Protein AF-A0A8J7Z8Q2-F1 (afdb_monomer_lite)

Foldseek 3Di:
DDPDDDVVVVVVVCVVCLVVVVVVNVVVVVCPVVDDDDDPAAEDEDELCCDDVSVVVVVVVVVVPYAYEEAWHVDFAQDQDDWDWDADPPPRDIDIDRDDTHDDDDPCQDPRIRDGPHYCDPVLCVVVVVPPCSRVVVVVVVVVVPD

Secondary structure (DSSP, 8-state):
----S-HHHHHHHHHHHGGG-HHHHHHHHH-TT-S----S--EEEE-TT--THHHHHHHHHHHTTPEEEES--SPPSSEEEEEEEEE-TTT--EEEEEEEEE----TTEETTEEP-SEE--HHHHHHTTT-TTHHHHHHHHHHHT--

Radius of gyration: 19.95 Å; chains: 1; bounding box: 50×34×57 Å

Sequence (147 aa):
MLKRFDLEHITEVYDEFYPKMPTFFDEYKTEKFSNYYQLKKIIVLTSPRTYSSGYTMMKIFDEMGAALIGTPSSQNENTAGWILNFELKNSSLTGWVACKYYVAFTDRLKDGVYQIDYPITYDLLKEYNFDPNSELLFALDLLKKKF

Structure (mmCIF, N/CA/C/O backbone):
data_AF-A0A8J7Z8Q2-F1
#
_entry.id   AF-A0A8J7Z8Q2-F1
#
loop_
_atom_site.group_PDB
_atom_site.id
_atom_site.type_symbol
_atom_site.label_atom_id
_atom_site.label_alt_id
_atom_site.label_comp_id
_atom_site.label_asym_id
_atom_site.label_entity_id
_atom_site.label_seq_id
_atom_site.pdbx_PDB_ins_code
_atom_site.Cartn_x
_atom_site.Cartn_y
_atom_site.Cartn_z
_atom_site.occupancy
_atom_site.B_iso_or_equiv
_atom_site.auth_seq_id
_atom_site.auth_comp_id
_atom_site.auth_asym_id
_atom_site.auth_atom_id
_atom_site.pdbx_PDB_model_num
ATOM 1 N N . MET A 1 1 ? 11.267 -19.123 13.609 1.00 34.62 1 MET A N 1
ATOM 2 C CA . MET A 1 1 ? 12.676 -18.674 13.567 1.00 34.62 1 MET A CA 1
ATOM 3 C C . MET A 1 1 ? 13.199 -18.935 12.156 1.00 34.62 1 MET A C 1
ATOM 5 O O . MET A 1 1 ? 13.407 -20.085 11.789 1.00 34.62 1 MET A O 1
ATOM 9 N N . LEU A 1 2 ? 13.242 -17.893 11.322 1.00 30.67 2 LEU A N 1
ATOM 10 C CA . LEU A 1 2 ? 13.548 -17.958 9.887 1.00 30.67 2 LEU A CA 1
ATOM 11 C C . LEU A 1 2 ? 15.040 -18.263 9.654 1.00 30.67 2 LEU A C 1
ATOM 13 O O . LEU A 1 2 ? 15.863 -17.359 9.665 1.00 30.67 2 LEU A O 1
ATOM 17 N N . LYS A 1 3 ? 15.392 -19.530 9.409 1.00 40.53 3 LYS A N 1
ATOM 18 C CA . LYS A 1 3 ? 16.711 -19.948 8.889 1.00 40.53 3 LYS A CA 1
ATOM 19 C C . LYS A 1 3 ? 16.735 -19.921 7.351 1.00 40.53 3 LYS A C 1
ATOM 21 O O . LYS A 1 3 ? 16.971 -20.953 6.729 1.00 40.53 3 LYS A O 1
ATOM 26 N N . ARG A 1 4 ? 16.379 -18.798 6.715 1.00 43.03 4 ARG A N 1
ATOM 27 C CA . ARG A 1 4 ? 16.267 -18.742 5.237 1.00 43.03 4 ARG A CA 1
ATOM 28 C C . ARG A 1 4 ? 17.064 -17.631 4.558 1.00 43.03 4 ARG A C 1
ATOM 30 O O . ARG A 1 4 ? 16.994 -17.519 3.342 1.00 43.03 4 ARG A O 1
ATOM 37 N N . PHE A 1 5 ? 17.841 -16.866 5.314 1.00 42.84 5 PHE A N 1
ATOM 38 C CA . PHE A 1 5 ? 18.706 -15.836 4.758 1.00 42.84 5 PHE A CA 1
ATOM 39 C C . PHE A 1 5 ? 20.101 -15.974 5.350 1.00 42.84 5 PHE A C 1
ATOM 41 O O . PHE A 1 5 ? 20.253 -16.018 6.570 1.00 42.84 5 PHE A O 1
ATOM 48 N N . ASP A 1 6 ? 21.086 -16.108 4.468 1.00 43.25 6 ASP A N 1
ATOM 49 C CA . ASP A 1 6 ? 22.497 -16.111 4.824 1.00 43.25 6 ASP A CA 1
ATOM 50 C C . ASP A 1 6 ? 22.886 -14.674 5.194 1.00 43.25 6 ASP A C 1
ATOM 52 O O . ASP A 1 6 ? 22.868 -13.776 4.349 1.00 43.25 6 ASP A O 1
ATOM 56 N N . LEU A 1 7 ? 23.097 -14.425 6.487 1.00 47.75 7 LEU A N 1
ATOM 57 C CA . LEU A 1 7 ? 23.267 -13.075 7.040 1.00 47.75 7 LEU A CA 1
ATOM 58 C C . LEU A 1 7 ? 24.523 -12.380 6.494 1.00 47.75 7 LEU A C 1
ATOM 60 O O . LEU A 1 7 ? 24.533 -11.157 6.362 1.00 47.75 7 LEU A O 1
ATOM 64 N N . GLU A 1 8 ? 25.551 -13.145 6.124 1.00 46.56 8 GLU A N 1
ATOM 65 C CA . GLU A 1 8 ? 26.811 -12.606 5.601 1.00 46.56 8 GLU A CA 1
ATOM 66 C C . GLU A 1 8 ? 26.602 -11.888 4.256 1.00 46.56 8 GLU A C 1
ATOM 68 O O . GLU A 1 8 ? 27.020 -10.744 4.099 1.00 46.56 8 GLU A O 1
ATOM 73 N N . HIS A 1 9 ? 25.832 -12.478 3.334 1.00 48.12 9 HIS A N 1
ATOM 74 C CA . HIS A 1 9 ? 25.522 -11.871 2.028 1.00 48.12 9 HIS A CA 1
ATOM 75 C C . HIS A 1 9 ? 24.608 -10.640 2.116 1.00 48.12 9 HIS A C 1
ATOM 77 O O . HIS A 1 9 ? 24.658 -9.758 1.261 1.00 48.12 9 HIS A O 1
ATOM 83 N N . ILE A 1 10 ? 23.756 -10.566 3.141 1.00 50.31 10 ILE A N 1
ATOM 84 C CA . ILE A 1 10 ? 22.916 -9.387 3.386 1.00 50.31 10 ILE A CA 1
ATOM 85 C C . ILE A 1 10 ? 23.778 -8.188 3.808 1.00 50.31 10 ILE A C 1
ATOM 87 O O . ILE A 1 10 ? 23.463 -7.055 3.453 1.00 50.31 10 ILE A O 1
ATOM 91 N N . THR A 1 11 ? 24.871 -8.434 4.530 1.00 52.09 11 THR A N 1
ATOM 92 C CA . THR A 1 11 ? 25.712 -7.378 5.105 1.00 52.09 11 THR A CA 1
ATOM 93 C C . THR A 1 11 ? 26.546 -6.671 4.025 1.00 52.09 11 THR A C 1
ATOM 95 O O . THR A 1 11 ? 26.613 -5.445 4.019 1.00 52.09 11 THR A O 1
ATOM 98 N N . GLU A 1 12 ? 27.066 -7.405 3.031 1.00 54.00 12 GLU A N 1
ATOM 99 C CA . GLU A 1 12 ? 27.859 -6.836 1.922 1.00 54.00 12 GLU A CA 1
ATOM 100 C C . GLU A 1 12 ? 27.071 -5.857 1.027 1.00 54.00 12 GLU A C 1
ATOM 102 O O . GLU A 1 12 ? 27.622 -4.865 0.551 1.00 54.00 12 GLU A O 1
ATOM 107 N N . VAL A 1 13 ? 25.768 -6.087 0.814 1.00 54.59 13 VAL A N 1
ATOM 108 C CA . VAL A 1 13 ? 24.924 -5.218 -0.035 1.00 54.59 13 VAL A CA 1
ATOM 109 C C . VAL A 1 13 ? 24.701 -3.838 0.601 1.00 54.59 13 VAL A C 1
ATOM 111 O O . VAL A 1 13 ? 24.535 -2.839 -0.105 1.00 54.59 13 VAL A O 1
ATOM 114 N N . TYR A 1 14 ? 24.705 -3.757 1.932 1.00 58.34 14 TYR A N 1
ATOM 115 C CA . TYR A 1 14 ? 24.453 -2.510 2.652 1.00 58.34 14 TYR A CA 1
ATOM 116 C C . TYR A 1 14 ? 25.658 -1.566 2.651 1.00 58.34 14 TYR A C 1
ATOM 118 O O . TYR A 1 14 ? 25.472 -0.355 2.507 1.00 58.34 14 TYR A O 1
ATOM 126 N N . ASP A 1 15 ? 26.877 -2.103 2.696 1.00 64.25 15 ASP A N 1
ATOM 127 C CA . ASP A 1 15 ? 28.106 -1.301 2.716 1.00 64.25 15 ASP A CA 1
ATOM 128 C C . ASP A 1 15 ? 28.391 -0.588 1.384 1.00 64.25 15 ASP A C 1
ATOM 130 O O . ASP A 1 15 ? 29.049 0.450 1.371 1.00 64.25 15 ASP A O 1
ATOM 134 N N . GLU A 1 16 ? 27.848 -1.062 0.258 1.00 71.06 16 GLU A N 1
ATOM 135 C CA . GLU A 1 16 ? 27.967 -0.357 -1.027 1.00 71.06 16 GLU A CA 1
ATOM 136 C C . GLU A 1 16 ? 26.940 0.782 -1.176 1.00 71.06 16 GLU A C 1
ATOM 138 O O . GLU A 1 16 ? 27.195 1.809 -1.819 1.00 71.06 16 GLU A O 1
ATOM 143 N N . PHE A 1 17 ? 25.740 0.600 -0.617 1.00 70.06 17 PHE A N 1
ATOM 144 C CA . PHE A 1 17 ? 24.593 1.462 -0.901 1.00 70.06 17 PHE A CA 1
ATOM 145 C C . PHE A 1 17 ? 24.374 2.534 0.164 1.00 70.06 17 PHE A C 1
ATOM 147 O O . PHE A 1 17 ? 24.043 3.675 -0.162 1.00 70.06 17 PHE A O 1
ATOM 154 N N . TYR A 1 18 ? 24.581 2.201 1.435 1.00 74.62 18 TYR A N 1
ATOM 155 C CA . TYR A 1 18 ? 24.313 3.114 2.541 1.00 74.62 18 TYR A CA 1
ATOM 156 C C . TYR A 1 18 ? 25.253 4.323 2.588 1.00 74.62 18 TYR A C 1
ATOM 158 O O . TYR A 1 18 ? 24.741 5.414 2.839 1.00 74.62 18 TYR A O 1
ATOM 166 N N . PRO A 1 19 ? 26.550 4.236 2.220 1.00 83.12 19 PRO A N 1
ATOM 167 C CA . PRO A 1 19 ? 27.395 5.427 2.104 1.00 83.12 19 PRO A CA 1
ATOM 168 C C . PRO A 1 19 ? 26.876 6.478 1.110 1.00 83.12 19 PRO A C 1
ATOM 170 O O . PRO A 1 19 ? 27.233 7.649 1.217 1.00 83.12 19 PRO A O 1
ATOM 173 N N . LYS A 1 20 ? 26.006 6.094 0.161 1.00 83.94 20 LYS A N 1
ATOM 174 C CA . LYS A 1 20 ? 25.366 7.013 -0.799 1.00 83.94 20 LYS A CA 1
ATOM 175 C C . LYS A 1 20 ? 24.214 7.821 -0.166 1.00 83.94 20 LYS A C 1
ATOM 177 O O . LYS A 1 20 ? 23.687 8.724 -0.809 1.00 83.94 20 LYS A O 1
ATOM 182 N N . MET A 1 21 ? 23.834 7.528 1.084 1.00 82.25 21 MET A N 1
ATOM 183 C CA . MET A 1 21 ? 22.775 8.193 1.859 1.00 82.25 21 MET A CA 1
ATOM 184 C C . MET A 1 21 ? 23.356 8.827 3.140 1.00 82.25 21 MET A C 1
ATOM 186 O O . MET A 1 21 ? 23.106 8.337 4.243 1.00 82.25 21 MET A O 1
ATOM 190 N N . PRO A 1 22 ? 24.140 9.916 3.035 1.00 73.88 22 PRO A N 1
ATOM 191 C CA . PRO A 1 22 ? 24.980 10.406 4.134 1.00 73.88 22 PRO A CA 1
ATOM 192 C C . PRO A 1 22 ? 24.196 10.789 5.397 1.00 73.88 22 PRO A C 1
ATOM 194 O O . PRO A 1 22 ? 24.673 10.571 6.504 1.00 73.88 22 PRO A O 1
ATOM 197 N N . THR A 1 23 ? 22.963 11.279 5.252 1.00 76.38 23 THR A N 1
ATOM 198 C CA . THR A 1 23 ? 22.079 11.618 6.380 1.00 76.38 23 THR A CA 1
ATOM 199 C C . THR A 1 23 ? 21.639 10.411 7.208 1.00 76.38 23 THR A C 1
ATOM 201 O O . THR A 1 23 ? 21.325 10.572 8.381 1.00 76.38 23 THR A O 1
ATOM 204 N N . PHE A 1 24 ? 21.599 9.216 6.615 1.00 77.00 24 PHE A N 1
ATOM 205 C CA . PHE A 1 24 ? 21.204 7.978 7.288 1.00 77.00 24 PHE A CA 1
ATOM 206 C C . PHE A 1 24 ? 22.417 7.122 7.665 1.00 77.00 24 PHE A C 1
ATOM 208 O O . PHE A 1 24 ? 22.394 6.438 8.682 1.00 77.00 24 PHE A O 1
ATOM 215 N N . PHE A 1 25 ? 23.492 7.178 6.874 1.00 84.50 25 PHE A N 1
ATOM 216 C CA . PHE A 1 25 ? 24.659 6.318 7.051 1.00 84.50 25 PHE A CA 1
ATOM 217 C C . PHE A 1 25 ? 25.399 6.557 8.363 1.00 84.50 25 PHE A C 1
ATOM 219 O O . PHE A 1 25 ? 25.832 5.602 9.006 1.00 84.50 25 PHE A O 1
ATOM 226 N N . ASP A 1 26 ? 25.549 7.818 8.769 1.00 84.75 26 ASP A N 1
ATOM 227 C CA . ASP A 1 26 ? 26.230 8.142 10.021 1.00 84.75 26 ASP A CA 1
ATOM 228 C C . ASP A 1 26 ? 25.453 7.616 11.229 1.00 84.75 26 ASP A C 1
ATOM 230 O O . ASP A 1 26 ? 26.054 6.978 12.090 1.00 84.75 26 ASP A O 1
ATOM 234 N N . GLU A 1 27 ? 24.126 7.778 11.240 1.00 83.31 27 GLU A N 1
ATOM 235 C CA . GLU A 1 27 ? 23.235 7.210 12.260 1.00 83.31 27 GLU A CA 1
ATOM 236 C C . GLU A 1 27 ? 23.262 5.672 12.231 1.00 83.31 27 GLU A C 1
ATOM 238 O O . GLU A 1 27 ? 23.420 5.044 13.277 1.00 83.31 27 GLU A O 1
ATOM 243 N N . TYR A 1 28 ? 23.181 5.059 11.044 1.00 80.06 28 TYR A N 1
ATOM 244 C CA . TYR A 1 28 ? 23.227 3.606 10.858 1.00 80.06 28 TYR A CA 1
ATOM 245 C C . TYR A 1 28 ? 24.506 2.993 11.444 1.00 80.06 28 TYR A C 1
ATOM 247 O O . TYR A 1 28 ? 24.424 2.053 12.232 1.00 80.06 28 TYR A O 1
ATOM 255 N N . LYS A 1 29 ? 25.678 3.578 11.150 1.00 82.19 29 LYS A N 1
ATOM 256 C CA . LYS A 1 29 ? 26.976 3.140 11.698 1.00 82.19 29 LYS A CA 1
ATOM 257 C C . LYS A 1 29 ? 27.050 3.221 13.219 1.00 82.19 29 LYS A C 1
ATOM 259 O O . LYS A 1 29 ? 27.841 2.500 13.817 1.00 82.19 29 LYS A O 1
ATOM 264 N N . THR A 1 30 ? 26.291 4.121 13.852 1.00 85.19 30 THR A N 1
ATOM 265 C CA . THR A 1 30 ? 26.303 4.206 15.320 1.00 85.19 30 THR A CA 1
ATOM 266 C C . THR A 1 30 ? 25.674 2.987 15.977 1.00 85.19 30 THR A C 1
ATOM 268 O O . THR A 1 30 ? 25.888 2.767 17.166 1.00 85.19 30 THR A O 1
ATOM 271 N N . GLU A 1 31 ? 24.830 2.265 15.236 1.00 78.94 31 GLU A N 1
ATOM 272 C CA . GLU A 1 31 ? 23.976 1.183 15.716 1.00 78.94 31 GLU A CA 1
ATOM 273 C C . GLU A 1 31 ? 23.103 1.530 16.936 1.00 78.94 31 GLU A C 1
ATOM 275 O O . GLU A 1 31 ? 22.464 0.668 17.544 1.00 78.94 31 GLU A O 1
ATOM 280 N N . LYS A 1 32 ? 23.009 2.816 17.290 1.00 82.62 32 LYS A N 1
ATOM 281 C CA . LYS A 1 32 ? 22.339 3.308 18.498 1.00 82.62 32 LYS A CA 1
ATOM 282 C C . LYS A 1 32 ? 20.874 2.877 18.566 1.00 82.62 32 LYS 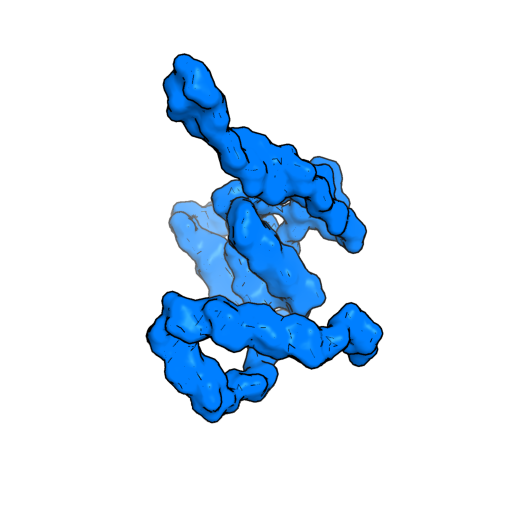A C 1
ATOM 284 O O . LYS A 1 32 ? 20.335 2.660 19.652 1.00 82.62 32 LYS A O 1
ATOM 289 N N . PHE A 1 33 ? 20.243 2.752 17.401 1.00 76.25 33 PHE A N 1
ATOM 290 C CA . PHE A 1 33 ? 18.854 2.339 17.225 1.00 76.25 33 PHE A CA 1
ATOM 291 C C . PHE A 1 33 ? 18.709 0.994 16.497 1.00 76.25 33 PHE A C 1
ATOM 293 O O . PHE A 1 33 ? 17.610 0.659 16.071 1.00 76.25 33 PHE A O 1
ATOM 300 N N . SER A 1 34 ? 19.779 0.197 16.391 1.00 71.31 34 SER A N 1
ATOM 301 C CA . SER A 1 34 ? 19.764 -1.120 15.725 1.00 71.31 34 SER A CA 1
ATOM 302 C C . SER A 1 34 ? 18.950 -2.187 16.463 1.00 71.31 34 SER A C 1
ATOM 304 O O . SER A 1 34 ? 18.795 -3.308 15.980 1.00 71.31 34 SER A O 1
ATOM 306 N N . ASN A 1 35 ? 18.400 -1.858 17.632 1.00 68.12 35 ASN A N 1
ATOM 307 C CA . ASN A 1 35 ? 17.458 -2.726 18.319 1.00 68.12 35 ASN A CA 1
ATOM 308 C C . ASN A 1 35 ? 16.129 -2.793 17.558 1.00 68.12 35 ASN A C 1
ATOM 310 O O . ASN A 1 35 ? 15.595 -1.784 17.101 1.00 68.12 35 ASN A O 1
ATOM 314 N N . TYR A 1 36 ? 15.549 -3.990 17.494 1.00 64.88 36 TYR A N 1
ATOM 315 C CA . TYR A 1 36 ? 14.234 -4.206 16.904 1.00 64.88 36 TYR A CA 1
ATOM 316 C C . TYR A 1 36 ? 13.160 -3.434 17.683 1.00 64.88 36 TYR A C 1
ATOM 318 O O . TYR A 1 36 ? 12.728 -3.851 18.759 1.00 64.88 36 TYR A O 1
ATOM 326 N N . TYR A 1 37 ? 12.706 -2.308 17.134 1.00 69.12 37 TYR A N 1
ATOM 327 C CA . TYR A 1 37 ? 11.524 -1.616 17.631 1.00 69.12 37 TYR A CA 1
ATOM 328 C C . TYR A 1 37 ? 10.277 -2.206 16.974 1.00 69.12 37 TYR A C 1
ATOM 330 O O . TYR A 1 37 ? 9.949 -1.900 15.828 1.00 69.12 37 TYR A O 1
ATOM 338 N N . GLN A 1 38 ? 9.573 -3.067 17.707 1.00 68.25 38 GLN A N 1
ATOM 339 C CA . GLN A 1 38 ? 8.288 -3.598 17.270 1.00 68.25 38 GLN A CA 1
ATOM 340 C C . GLN A 1 38 ? 7.152 -2.781 17.891 1.00 68.25 38 GLN A C 1
ATOM 342 O O . GLN A 1 38 ? 6.875 -2.867 19.091 1.00 68.25 38 GLN A O 1
ATOM 347 N N . LEU A 1 39 ? 6.466 -1.996 17.062 1.00 79.00 39 LEU A N 1
ATOM 348 C CA . LEU A 1 39 ? 5.212 -1.362 17.457 1.00 79.00 39 LEU A CA 1
ATOM 349 C C . LEU A 1 39 ? 4.172 -2.438 17.784 1.00 79.00 39 LEU A C 1
ATOM 351 O O . LEU A 1 39 ? 3.960 -3.366 17.009 1.00 79.00 39 LEU A O 1
ATOM 355 N N . LYS A 1 40 ? 3.484 -2.291 18.924 1.00 80.94 40 LYS A N 1
ATOM 356 C CA . LYS A 1 40 ? 2.422 -3.228 19.337 1.00 80.94 40 LYS A CA 1
ATOM 357 C C . LYS A 1 40 ? 1.223 -3.222 18.389 1.00 80.94 40 LYS A C 1
ATOM 359 O O . LYS A 1 40 ? 0.500 -4.208 18.328 1.00 80.94 40 LYS A O 1
ATOM 364 N N . LYS A 1 41 ? 0.971 -2.087 17.733 1.00 86.38 41 LYS A N 1
ATOM 365 C CA . LYS A 1 41 ? -0.140 -1.882 16.803 1.00 86.38 41 LYS A CA 1
ATOM 366 C C . LYS A 1 41 ? 0.350 -1.019 15.652 1.00 86.38 41 LYS A C 1
ATOM 368 O O . LYS A 1 41 ? 0.847 0.081 15.886 1.00 86.38 41 LYS A O 1
ATOM 373 N N . ILE A 1 42 ? 0.202 -1.529 14.438 1.00 92.25 42 ILE A N 1
ATOM 374 C CA . ILE A 1 42 ? 0.483 -0.807 13.201 1.00 92.25 42 ILE A CA 1
ATOM 375 C C . ILE A 1 42 ? -0.820 -0.776 12.412 1.00 92.25 42 ILE A C 1
ATOM 377 O O . ILE A 1 42 ? -1.492 -1.797 12.272 1.00 92.25 42 ILE A O 1
ATOM 381 N N . ILE A 1 43 ? -1.179 0.407 11.932 1.00 95.50 43 ILE A N 1
ATOM 382 C CA . ILE A 1 43 ? -2.279 0.604 10.996 1.00 95.50 43 ILE A CA 1
ATOM 383 C C . ILE A 1 43 ? -1.673 1.192 9.731 1.00 95.50 43 ILE A C 1
ATOM 385 O O . ILE A 1 43 ? -0.917 2.161 9.804 1.00 95.50 43 ILE A O 1
ATOM 389 N N . VAL A 1 44 ? -2.016 0.617 8.585 1.00 96.69 44 VAL A N 1
ATOM 390 C CA . VAL A 1 44 ? -1.608 1.124 7.277 1.00 96.69 44 VAL A CA 1
ATOM 391 C C . VAL A 1 44 ? -2.838 1.663 6.568 1.00 96.69 44 VAL A C 1
ATOM 393 O O . VAL A 1 44 ? -3.816 0.944 6.357 1.00 96.69 44 VAL A O 1
ATOM 396 N N . LEU A 1 45 ? -2.778 2.939 6.194 1.00 97.31 45 LEU A N 1
ATOM 397 C CA . LEU A 1 45 ? -3.796 3.562 5.359 1.00 97.31 45 LEU A CA 1
ATOM 398 C C . LEU A 1 45 ? -3.486 3.283 3.891 1.00 97.31 45 LEU A C 1
ATOM 400 O O . LEU A 1 45 ? -2.350 3.427 3.435 1.00 97.31 45 LEU A O 1
ATOM 404 N N . THR A 1 46 ? -4.510 2.880 3.153 1.00 96.81 46 THR A N 1
ATOM 405 C CA . THR A 1 46 ? -4.403 2.424 1.769 1.00 96.81 46 THR A CA 1
ATOM 406 C C . THR A 1 46 ? -5.406 3.156 0.892 1.00 96.81 46 THR A C 1
ATOM 408 O O . THR A 1 46 ? -6.468 3.586 1.336 1.00 96.81 46 THR A O 1
ATOM 411 N N . SER A 1 47 ? -5.056 3.342 -0.374 1.00 95.19 47 SER A N 1
ATOM 412 C CA . SER A 1 47 ? -5.935 3.970 -1.356 1.00 95.19 47 SER A CA 1
ATOM 413 C C . SER A 1 47 ? -5.706 3.335 -2.724 1.00 95.19 47 SER A C 1
ATOM 415 O O . SER A 1 47 ? -4.698 2.643 -2.911 1.00 95.19 47 SER A O 1
ATOM 417 N N . PRO A 1 48 ? -6.519 3.666 -3.742 1.00 95.06 48 PRO A N 1
ATOM 418 C CA . PRO A 1 48 ? -6.247 3.219 -5.103 1.00 95.06 48 PRO A CA 1
ATOM 419 C C . PRO A 1 48 ? -4.886 3.706 -5.622 1.00 95.06 48 PRO A C 1
ATOM 421 O O . PRO A 1 48 ? -4.340 3.117 -6.548 1.00 95.06 48 PRO A O 1
ATOM 424 N N . ARG A 1 49 ? -4.303 4.759 -5.026 1.00 95.62 49 ARG A N 1
ATOM 425 C CA . ARG A 1 49 ? -2.969 5.277 -5.375 1.00 95.62 49 ARG A CA 1
ATOM 426 C C . ARG A 1 49 ? -1.817 4.548 -4.683 1.00 95.62 49 ARG A C 1
ATOM 428 O O . ARG A 1 49 ? -0.664 4.814 -5.011 1.00 95.62 49 ARG A O 1
ATOM 435 N N . THR A 1 50 ? -2.091 3.656 -3.734 1.00 95.75 50 THR A N 1
ATOM 436 C CA . THR A 1 50 ? -1.060 2.793 -3.153 1.00 95.75 50 THR A CA 1
ATOM 437 C C . THR A 1 50 ? -0.556 1.872 -4.260 1.00 95.75 50 THR A C 1
ATOM 439 O O . THR A 1 50 ? -1.275 0.973 -4.669 1.00 95.75 50 THR A O 1
ATOM 442 N N . TYR A 1 51 ? 0.637 2.120 -4.794 1.00 92.88 51 TYR A N 1
ATOM 443 C CA . TYR A 1 51 ? 1.188 1.423 -5.961 1.00 92.88 51 TYR A CA 1
ATOM 444 C C . TYR A 1 51 ? 2.712 1.301 -5.823 1.00 92.88 51 TYR A C 1
ATOM 446 O O . TYR A 1 51 ? 3.332 1.985 -5.005 1.00 92.88 51 TYR A O 1
ATOM 454 N N . SER A 1 52 ? 3.331 0.447 -6.630 1.00 89.62 52 SER A N 1
ATOM 455 C CA . SER A 1 52 ? 4.765 0.164 -6.659 1.00 89.62 52 SER A CA 1
ATOM 456 C C . SER A 1 52 ? 5.295 -0.218 -5.269 1.00 89.62 52 SER A C 1
ATOM 458 O O . SER A 1 52 ? 4.724 -1.075 -4.593 1.00 89.62 52 SER A O 1
ATOM 460 N N . SER A 1 53 ? 6.362 0.425 -4.798 1.00 89.44 53 SER A N 1
ATOM 461 C CA . SER A 1 53 ? 6.919 0.223 -3.459 1.00 89.44 53 SER A CA 1
ATOM 462 C C . SER A 1 53 ? 5.915 0.489 -2.333 1.00 89.44 53 SER A C 1
ATOM 464 O O . SER A 1 53 ? 6.029 -0.129 -1.277 1.00 89.44 53 SER A O 1
ATOM 466 N N . GLY A 1 54 ? 4.899 1.332 -2.554 1.00 93.88 54 GLY A N 1
ATOM 467 C CA . GLY A 1 54 ? 3.814 1.543 -1.596 1.00 93.88 54 GLY A CA 1
ATOM 468 C C . GLY A 1 54 ? 2.960 0.290 -1.387 1.00 93.88 54 GLY A C 1
ATOM 469 O O . GLY A 1 54 ? 2.604 -0.020 -0.253 1.00 93.88 54 GLY A O 1
ATOM 470 N N . TYR A 1 55 ? 2.695 -0.470 -2.457 1.00 93.44 55 TYR A N 1
ATOM 471 C CA . TYR A 1 55 ? 2.024 -1.770 -2.363 1.00 93.44 55 TYR A CA 1
ATOM 472 C C . TYR A 1 55 ? 2.894 -2.784 -1.618 1.00 93.44 55 TYR A C 1
ATOM 474 O O . TYR A 1 55 ? 2.433 -3.438 -0.685 1.00 93.44 55 TYR A O 1
ATOM 482 N N . THR A 1 56 ? 4.177 -2.871 -1.986 1.00 91.31 56 THR A N 1
ATOM 483 C CA . THR A 1 56 ? 5.130 -3.776 -1.331 1.00 91.31 56 THR A CA 1
ATOM 484 C C . THR A 1 56 ? 5.216 -3.500 0.169 1.00 91.31 56 THR A C 1
ATOM 486 O O . THR A 1 56 ? 5.156 -4.427 0.970 1.00 91.31 56 THR A O 1
ATOM 489 N N . MET A 1 57 ? 5.304 -2.227 0.560 1.00 93.81 57 MET A N 1
ATOM 490 C CA . MET A 1 57 ? 5.349 -1.816 1.960 1.00 93.81 57 MET A CA 1
ATOM 491 C C . MET A 1 57 ? 4.055 -2.176 2.701 1.00 93.81 57 MET A C 1
ATOM 493 O O . MET A 1 57 ? 4.118 -2.748 3.785 1.00 93.81 57 MET A O 1
ATOM 497 N N . MET A 1 58 ? 2.891 -1.886 2.109 1.00 95.44 58 MET A N 1
ATOM 498 C CA . MET A 1 58 ? 1.583 -2.255 2.664 1.00 95.44 58 MET A CA 1
ATOM 499 C C . MET A 1 58 ? 1.496 -3.759 2.945 1.00 95.44 58 MET A C 1
ATOM 501 O O . MET A 1 58 ? 1.151 -4.148 4.058 1.00 95.44 58 MET A O 1
ATOM 505 N N . LYS A 1 59 ? 1.848 -4.592 1.960 1.00 92.06 59 LYS A N 1
ATOM 506 C CA . LYS A 1 59 ? 1.825 -6.054 2.083 1.00 92.06 59 LYS A CA 1
ATOM 507 C C . LYS A 1 59 ? 2.779 -6.560 3.161 1.00 92.06 59 LYS A C 1
ATOM 509 O O . LYS A 1 59 ? 2.394 -7.403 3.957 1.00 92.06 59 LYS A O 1
ATOM 514 N N . ILE A 1 60 ? 4.001 -6.031 3.224 1.00 91.12 60 ILE A N 1
ATOM 515 C CA . ILE A 1 60 ? 4.967 -6.424 4.260 1.00 91.12 60 ILE A CA 1
ATOM 516 C C . ILE A 1 60 ? 4.426 -6.097 5.656 1.00 91.12 60 ILE A C 1
ATOM 518 O O . ILE A 1 60 ? 4.500 -6.934 6.549 1.00 91.12 60 ILE A O 1
ATOM 522 N N . PHE A 1 61 ? 3.853 -4.907 5.857 1.00 93.19 61 PHE A N 1
ATOM 523 C CA . PHE A 1 61 ? 3.273 -4.553 7.154 1.00 93.19 61 PHE A CA 1
ATOM 524 C C . PHE A 1 61 ? 2.085 -5.441 7.522 1.00 93.19 61 PHE A C 1
ATOM 526 O O . PHE A 1 61 ? 1.967 -5.844 8.677 1.00 93.19 61 PHE A O 1
ATOM 533 N N . ASP A 1 62 ? 1.237 -5.773 6.556 1.00 92.56 62 ASP A N 1
ATOM 534 C CA . ASP A 1 62 ? 0.145 -6.722 6.751 1.00 92.56 62 ASP A CA 1
ATOM 535 C C . ASP A 1 62 ? 0.642 -8.121 7.148 1.00 92.56 62 ASP A C 1
ATOM 537 O O . ASP A 1 62 ? 0.192 -8.687 8.139 1.00 92.56 62 ASP A O 1
ATOM 541 N N . GLU A 1 63 ? 1.650 -8.651 6.450 1.00 88.75 63 GLU A N 1
ATOM 542 C CA . GLU A 1 63 ? 2.297 -9.926 6.796 1.00 88.75 63 GLU A CA 1
ATOM 543 C C . GLU A 1 63 ? 2.957 -9.897 8.189 1.00 88.75 63 GLU A C 1
ATOM 545 O O . GLU A 1 63 ? 3.139 -10.940 8.819 1.00 88.75 63 GLU A O 1
ATOM 550 N N . MET A 1 64 ? 3.279 -8.703 8.699 1.00 88.69 64 MET A N 1
ATOM 551 C CA . MET A 1 64 ? 3.756 -8.470 10.067 1.00 88.69 64 MET A CA 1
ATOM 552 C C . MET A 1 64 ? 2.623 -8.273 11.093 1.00 88.69 64 MET A C 1
ATOM 554 O O . MET A 1 64 ? 2.906 -8.071 12.277 1.00 88.69 64 MET A O 1
ATOM 558 N N . GLY A 1 65 ? 1.358 -8.348 10.674 1.00 90.00 65 GLY A N 1
ATOM 559 C CA . GLY A 1 65 ? 0.176 -8.231 11.530 1.00 90.00 65 GLY A CA 1
ATOM 560 C C . GLY A 1 65 ? -0.385 -6.813 11.667 1.00 90.00 65 GLY A C 1
ATOM 561 O O . GLY A 1 65 ? -1.090 -6.534 12.640 1.00 90.00 65 GLY A O 1
ATOM 562 N N . ALA A 1 66 ? -0.061 -5.898 10.751 1.00 93.12 66 ALA A N 1
ATOM 563 C CA . ALA A 1 66 ? -0.710 -4.591 10.699 1.00 93.12 66 ALA A CA 1
ATOM 564 C C . ALA A 1 66 ? -2.169 -4.705 10.231 1.00 93.12 66 ALA A C 1
ATOM 566 O O . ALA A 1 66 ? -2.509 -5.575 9.439 1.00 93.12 66 ALA A O 1
ATOM 567 N N . ALA A 1 67 ? -3.018 -3.777 10.671 1.00 95.12 67 ALA A N 1
ATOM 568 C CA . ALA A 1 67 ? -4.370 -3.639 10.134 1.00 95.12 67 ALA A CA 1
ATOM 569 C C . ALA A 1 67 ? -4.372 -2.718 8.908 1.00 95.12 67 ALA A C 1
ATOM 571 O O . ALA A 1 67 ? -3.791 -1.628 8.947 1.00 95.12 67 ALA A O 1
ATOM 572 N N . LEU A 1 68 ? -5.068 -3.120 7.845 1.00 96.81 68 LEU A N 1
ATOM 573 C CA . LEU A 1 68 ? -5.240 -2.319 6.638 1.00 96.81 68 LEU A CA 1
ATOM 574 C C . LEU A 1 68 ? -6.585 -1.592 6.648 1.00 96.81 68 LEU A C 1
ATOM 576 O O . LEU A 1 68 ? -7.648 -2.205 6.750 1.00 96.81 68 LEU A 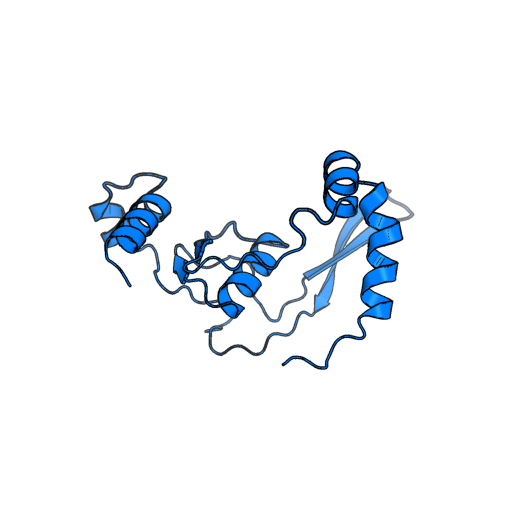O 1
ATOM 580 N N . ILE A 1 69 ? -6.543 -0.273 6.490 1.00 97.19 69 ILE A N 1
ATOM 581 C CA . ILE A 1 69 ? -7.728 0.584 6.394 1.00 97.19 69 ILE A CA 1
ATOM 582 C C . ILE A 1 69 ? -7.677 1.302 5.057 1.00 97.19 69 ILE A C 1
ATOM 584 O O . ILE A 1 69 ? -6.608 1.758 4.646 1.00 97.19 69 ILE A O 1
ATOM 588 N N . GLY A 1 70 ? -8.814 1.440 4.382 1.00 95.94 70 GLY A N 1
ATOM 589 C CA . GLY A 1 70 ? -8.874 2.266 3.184 1.00 95.94 70 GLY A CA 1
ATOM 590 C C . GLY A 1 70 ? -9.669 1.659 2.047 1.00 95.94 70 GLY A C 1
ATOM 591 O O . GLY A 1 70 ? -10.668 0.973 2.237 1.00 95.94 70 GLY A O 1
ATOM 592 N N . THR A 1 71 ? -9.201 1.933 0.840 1.00 95.12 71 THR A N 1
ATOM 593 C CA . THR A 1 71 ? -9.688 1.312 -0.396 1.00 95.12 71 THR A CA 1
ATOM 594 C C . THR A 1 71 ? -8.582 0.412 -0.946 1.00 95.12 71 THR A C 1
ATOM 596 O O . THR A 1 71 ? -7.412 0.789 -0.803 1.00 95.12 71 THR A O 1
ATOM 599 N N . PRO A 1 72 ? -8.898 -0.731 -1.593 1.00 95.00 72 PRO A N 1
ATOM 600 C CA . PRO A 1 72 ? -7.865 -1.589 -2.153 1.00 95.00 72 PRO A CA 1
ATOM 601 C C . PRO A 1 72 ? -6.920 -0.815 -3.072 1.00 95.00 72 PRO A C 1
ATOM 603 O O . PRO A 1 72 ? -7.328 0.101 -3.795 1.00 95.00 72 PRO A O 1
ATOM 606 N N . SER A 1 73 ? -5.653 -1.217 -3.055 1.00 95.06 73 SER A N 1
ATOM 607 C CA . SER A 1 73 ? -4.669 -0.766 -4.033 1.00 95.06 73 SER A CA 1
ATOM 608 C C . SER A 1 73 ? -5.142 -1.072 -5.458 1.00 95.06 73 SER A C 1
ATOM 610 O O . SER A 1 73 ? -5.757 -2.107 -5.706 1.00 95.06 73 SER A O 1
ATOM 612 N N . SER A 1 74 ? -4.813 -0.192 -6.409 1.00 93.12 74 SER A N 1
ATOM 613 C CA . SER A 1 74 ? -4.989 -0.485 -7.840 1.00 93.12 74 SER A CA 1
ATOM 614 C C . SER A 1 74 ? -3.913 -1.416 -8.408 1.00 93.12 74 SER A C 1
ATOM 616 O O . SER A 1 74 ? -4.019 -1.850 -9.554 1.00 93.12 74 SER A O 1
ATOM 618 N N . GLN A 1 75 ? -2.864 -1.716 -7.636 1.00 91.44 75 GLN A N 1
ATOM 619 C CA . GLN A 1 75 ? -1.868 -2.699 -8.021 1.00 91.44 75 GLN A CA 1
ATOM 620 C C . GLN A 1 75 ? -2.408 -4.101 -7.763 1.00 91.44 75 GLN A C 1
ATOM 622 O O . GLN A 1 75 ? -2.666 -4.482 -6.623 1.00 91.44 75 GLN A O 1
ATOM 627 N N . ASN A 1 76 ? -2.505 -4.881 -8.833 1.00 86.81 76 ASN A N 1
ATOM 628 C CA . ASN A 1 76 ? -2.835 -6.293 -8.740 1.00 86.81 76 ASN A CA 1
ATOM 629 C C . ASN A 1 76 ? -1.578 -7.109 -8.446 1.00 86.81 76 ASN A C 1
ATOM 631 O O . ASN A 1 76 ? -0.527 -6.928 -9.072 1.00 86.81 76 ASN A O 1
ATOM 635 N N . GLU A 1 77 ? -1.705 -8.051 -7.524 1.00 86.25 77 GLU A N 1
ATOM 636 C CA . GLU A 1 77 ? -0.679 -9.060 -7.299 1.00 86.25 77 GLU A CA 1
ATOM 637 C C . GLU A 1 77 ? -0.758 -10.161 -8.353 1.00 86.25 77 GLU A C 1
ATOM 639 O O . GLU A 1 77 ? -1.756 -10.271 -9.064 1.00 86.25 77 GLU A O 1
ATOM 644 N N . ASN A 1 78 ? 0.284 -10.989 -8.465 1.00 87.56 78 ASN A N 1
ATOM 645 C CA . ASN A 1 78 ? 0.375 -11.976 -9.541 1.00 87.56 78 ASN A CA 1
ATOM 646 C C . ASN A 1 78 ? 0.295 -11.289 -10.916 1.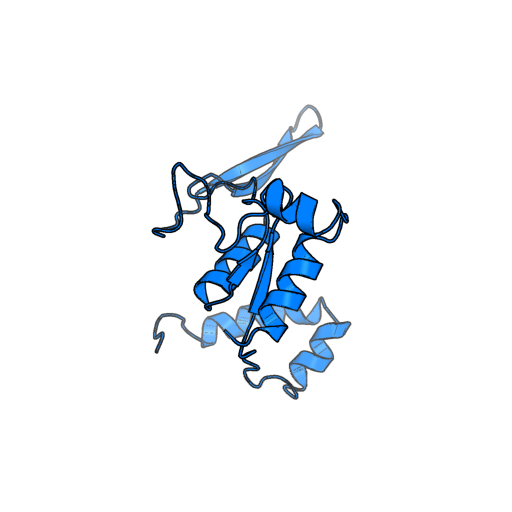00 87.56 78 ASN A C 1
ATOM 648 O O . ASN A 1 78 ? -0.443 -11.702 -11.805 1.00 87.56 78 ASN A O 1
ATOM 652 N N . THR A 1 79 ? 1.060 -10.206 -11.078 1.00 86.31 79 THR A N 1
ATOM 653 C CA . THR A 1 79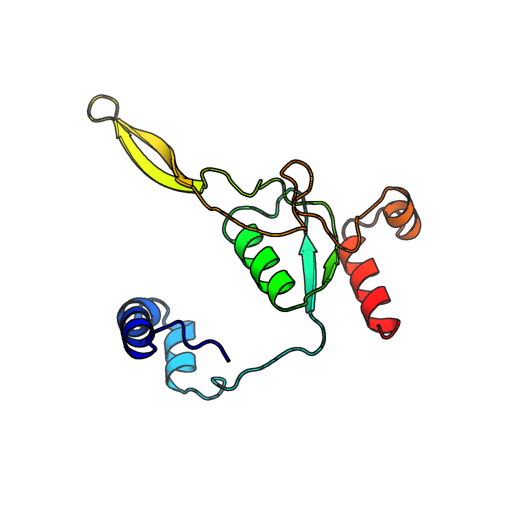 ? 1.206 -9.474 -12.340 1.00 86.31 79 THR A CA 1
ATOM 654 C C . THR A 1 79 ? 2.674 -9.146 -12.620 1.00 86.31 79 THR A C 1
ATOM 656 O O . THR A 1 79 ? 3.555 -9.295 -11.761 1.00 86.31 79 THR A O 1
ATOM 659 N N . ALA A 1 80 ? 2.963 -8.728 -13.855 1.00 87.69 80 ALA A N 1
ATOM 660 C CA . ALA A 1 80 ? 4.275 -8.206 -14.206 1.00 87.69 80 ALA A CA 1
ATOM 661 C C . ALA A 1 80 ? 4.456 -6.810 -13.592 1.00 87.69 80 ALA A C 1
ATOM 663 O O . ALA A 1 80 ? 3.626 -5.932 -13.808 1.00 87.69 80 ALA A O 1
ATOM 664 N N . GLY A 1 81 ? 5.557 -6.597 -12.869 1.00 83.31 81 GLY A N 1
ATOM 665 C CA . GLY A 1 81 ? 5.846 -5.311 -12.228 1.00 83.31 81 GLY A CA 1
ATOM 666 C C . GLY A 1 81 ? 7.206 -4.720 -12.594 1.00 83.31 81 GLY A C 1
ATOM 667 O O . GLY A 1 81 ? 7.258 -3.592 -13.072 1.00 83.31 81 GLY A O 1
ATOM 668 N N . TRP A 1 82 ? 8.308 -5.456 -12.373 1.00 86.06 82 TRP A N 1
ATOM 669 C CA . TRP A 1 82 ? 9.667 -4.894 -12.468 1.00 86.06 82 TRP A CA 1
ATOM 670 C C . TRP A 1 82 ? 9.900 -4.242 -13.822 1.00 86.06 82 TRP A C 1
ATOM 672 O O . TRP A 1 82 ? 9.682 -4.867 -14.858 1.00 86.06 82 TRP A O 1
ATOM 682 N N . ILE A 1 83 ? 10.378 -3.007 -13.794 1.00 90.25 83 ILE A N 1
ATOM 683 C CA . ILE A 1 83 ? 10.460 -2.166 -14.975 1.00 90.25 83 ILE A CA 1
ATOM 684 C C . ILE A 1 83 ? 11.813 -2.366 -15.663 1.00 90.25 83 ILE A C 1
ATOM 686 O O . ILE A 1 83 ? 12.865 -2.131 -15.069 1.00 90.25 83 ILE A O 1
ATOM 690 N N . LEU A 1 84 ? 11.785 -2.758 -16.937 1.00 93.19 84 LEU A N 1
ATOM 691 C CA . LEU A 1 84 ? 12.918 -2.648 -17.850 1.00 93.19 84 LEU A CA 1
ATOM 692 C C . LEU A 1 84 ? 12.741 -1.393 -18.703 1.00 93.19 84 LEU A C 1
ATOM 694 O O . LEU A 1 84 ? 11.827 -1.322 -19.525 1.00 93.19 84 LEU A O 1
ATOM 698 N N . ASN A 1 85 ? 13.625 -0.419 -18.508 1.00 96.50 85 ASN A N 1
ATOM 699 C CA . ASN A 1 85 ? 13.685 0.777 -19.343 1.00 96.50 85 ASN A CA 1
ATOM 700 C C . ASN A 1 85 ? 14.417 0.464 -20.654 1.00 96.50 85 ASN A C 1
ATOM 702 O O . ASN A 1 85 ? 15.389 -0.295 -20.658 1.00 96.50 85 ASN A O 1
ATOM 706 N N . PHE A 1 86 ? 13.975 1.064 -21.755 1.00 95.44 86 PHE A N 1
ATOM 707 C CA . PHE A 1 86 ? 14.622 0.940 -23.058 1.00 95.44 86 PHE A CA 1
ATOM 708 C C . PHE A 1 86 ? 14.625 2.272 -23.811 1.00 95.44 86 PHE A C 1
ATOM 710 O O . PHE A 1 86 ? 13.807 3.155 -23.551 1.00 95.44 86 PHE A O 1
ATOM 717 N N . GLU A 1 87 ? 15.522 2.376 -24.790 1.00 98.00 87 GLU A N 1
ATOM 718 C CA . GLU A 1 87 ? 15.565 3.455 -25.775 1.00 98.00 87 GLU A CA 1
ATOM 719 C C . GLU A 1 87 ? 15.694 2.853 -27.181 1.00 98.00 87 GLU A C 1
ATOM 721 O O . GLU A 1 87 ? 16.500 1.949 -27.423 1.00 98.00 87 GLU A O 1
ATOM 726 N N . LEU A 1 88 ? 14.876 3.328 -28.121 1.00 97.12 88 LEU A N 1
ATOM 727 C CA . LEU A 1 88 ? 14.900 2.874 -29.507 1.00 97.12 88 LEU A CA 1
ATOM 728 C C . LEU A 1 88 ? 16.026 3.563 -30.287 1.00 97.12 88 LEU A C 1
ATOM 730 O O . LEU A 1 88 ? 16.004 4.773 -30.494 1.00 97.12 88 LEU A O 1
ATOM 734 N N . LYS A 1 89 ? 16.962 2.767 -30.817 1.00 96.12 89 LYS A N 1
ATOM 735 C CA . LYS A 1 89 ? 18.205 3.240 -31.463 1.00 96.12 89 LYS A CA 1
ATOM 736 C C . LYS A 1 89 ? 18.027 4.294 -32.564 1.00 96.12 89 LYS A C 1
ATOM 738 O O . LYS A 1 89 ? 18.895 5.139 -32.725 1.00 96.12 89 LYS A O 1
ATOM 743 N N . ASN A 1 90 ? 16.945 4.216 -33.340 1.00 97.38 90 ASN A N 1
ATOM 744 C CA . ASN A 1 90 ? 16.766 5.032 -34.550 1.00 97.38 90 ASN A CA 1
ATOM 745 C C . ASN A 1 90 ? 15.792 6.206 -34.369 1.00 97.38 90 ASN A C 1
ATOM 747 O O . ASN A 1 90 ? 15.649 7.012 -35.282 1.00 97.38 90 ASN A O 1
ATOM 751 N N . SER A 1 91 ? 15.091 6.283 -33.236 1.00 97.06 91 SER A N 1
ATOM 752 C CA . SER A 1 91 ? 14.119 7.350 -32.954 1.00 97.06 91 SER A CA 1
ATOM 753 C C . SER A 1 91 ? 14.352 8.051 -31.620 1.00 97.06 91 SER A C 1
ATOM 755 O O . SER A 1 91 ? 13.685 9.046 -31.351 1.00 97.06 91 SER A O 1
ATOM 757 N N . SER A 1 92 ? 15.242 7.520 -30.775 1.00 96.31 92 SER A N 1
ATOM 758 C CA . SER A 1 92 ? 15.472 7.967 -29.395 1.00 96.31 92 SER A CA 1
ATOM 759 C C . SER A 1 92 ? 14.213 7.978 -28.522 1.00 96.31 92 SER A C 1
ATOM 761 O O . SER A 1 92 ? 14.184 8.606 -27.466 1.00 96.31 92 SER A O 1
ATOM 763 N N . LEU A 1 93 ? 13.155 7.270 -28.934 1.00 98.06 93 LEU A N 1
ATOM 764 C CA . LEU A 1 93 ? 11.984 7.083 -28.088 1.00 98.06 93 LEU A CA 1
ATOM 765 C C . LEU A 1 93 ? 12.370 6.202 -26.908 1.00 98.06 93 LEU A C 1
ATOM 767 O O . LEU A 1 93 ? 12.869 5.088 -27.089 1.00 98.06 93 LEU A O 1
ATOM 771 N N . THR A 1 94 ? 12.103 6.703 -25.711 1.00 97.88 94 THR A N 1
ATOM 772 C CA . THR A 1 94 ? 12.271 5.961 -24.471 1.00 97.88 94 THR A CA 1
ATOM 773 C C . THR A 1 94 ? 10.945 5.363 -24.038 1.00 97.88 94 THR A C 1
ATOM 775 O O . THR A 1 94 ? 9.860 5.856 -24.355 1.00 97.88 94 THR A O 1
ATOM 778 N N . GLY A 1 95 ? 11.032 4.259 -23.319 1.00 96.94 95 GLY A N 1
ATOM 779 C CA . GLY A 1 95 ? 9.868 3.588 -22.788 1.00 96.94 95 GLY A CA 1
ATOM 780 C C . GLY A 1 95 ? 10.270 2.578 -21.744 1.00 96.94 95 GLY A C 1
ATOM 781 O O . GLY A 1 95 ? 11.442 2.431 -21.385 1.00 96.94 95 GLY A O 1
ATOM 782 N N . TRP A 1 96 ? 9.267 1.878 -21.250 1.00 95.75 96 TRP A N 1
ATOM 783 C CA . TRP A 1 96 ? 9.477 0.863 -20.252 1.00 95.75 96 TRP A CA 1
ATOM 784 C C . TRP A 1 96 ? 8.466 -0.265 -20.386 1.00 95.75 96 TRP A C 1
ATOM 786 O O . TRP A 1 96 ? 7.362 -0.079 -20.896 1.00 95.75 96 TRP A O 1
ATOM 796 N N . VAL A 1 97 ? 8.866 -1.454 -19.945 1.00 94.38 97 VAL A N 1
ATOM 797 C CA . VAL A 1 97 ? 8.021 -2.647 -19.932 1.00 94.38 97 VAL A CA 1
ATOM 798 C C . VAL A 1 97 ? 8.170 -3.368 -18.602 1.00 94.38 97 VAL A C 1
ATOM 800 O O . VAL A 1 97 ? 9.274 -3.496 -18.073 1.00 94.38 97 VAL A O 1
ATOM 803 N N . ALA A 1 98 ? 7.057 -3.852 -18.060 1.00 90.81 98 ALA A N 1
ATOM 804 C CA . ALA A 1 98 ? 7.084 -4.729 -16.903 1.00 90.81 98 ALA A CA 1
ATOM 805 C C . ALA A 1 98 ? 7.567 -6.127 -17.334 1.00 90.81 98 ALA A C 1
ATOM 807 O O . ALA A 1 98 ? 6.910 -6.789 -18.134 1.00 90.81 98 ALA A O 1
ATOM 808 N N . CYS A 1 99 ? 8.723 -6.573 -16.838 1.00 88.69 99 CYS A N 1
ATOM 809 C CA . CYS A 1 99 ? 9.403 -7.781 -17.324 1.00 88.69 99 CYS A CA 1
ATOM 810 C C . CYS A 1 99 ? 9.609 -8.880 -16.270 1.00 88.69 99 CYS A C 1
ATOM 812 O O . CYS A 1 99 ? 9.981 -9.996 -16.628 1.00 88.69 99 CYS A O 1
ATOM 814 N N . LYS A 1 100 ? 9.350 -8.608 -14.983 1.00 87.50 100 LYS A N 1
ATOM 815 C CA . LYS A 1 100 ? 9.388 -9.624 -13.916 1.00 87.50 100 LYS A CA 1
ATOM 816 C C . LYS A 1 100 ? 8.008 -9.822 -13.320 1.00 87.50 100 LYS A C 1
ATOM 818 O O . LYS A 1 100 ? 7.353 -8.852 -12.937 1.00 87.50 100 LYS A O 1
ATOM 823 N N . TYR A 1 101 ? 7.618 -11.082 -13.198 1.00 85.69 101 TYR A N 1
ATOM 824 C CA . TYR A 1 101 ? 6.378 -11.485 -12.558 1.00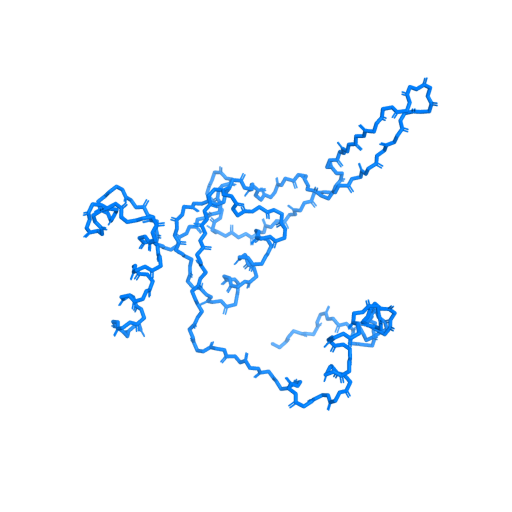 85.69 101 TYR A CA 1
ATOM 825 C C . TYR A 1 101 ? 6.590 -11.664 -11.053 1.00 85.69 101 TYR A C 1
ATOM 827 O O . TYR A 1 101 ? 7.518 -12.362 -10.634 1.00 85.69 101 TYR A O 1
ATOM 835 N N . TYR A 1 102 ? 5.739 -11.035 -10.246 1.00 82.00 102 TYR A N 1
ATOM 836 C CA . TYR A 1 102 ? 5.732 -11.216 -8.797 1.00 82.00 102 TYR A CA 1
ATOM 837 C C . TYR A 1 102 ? 4.628 -12.192 -8.424 1.00 82.00 102 TYR A C 1
ATOM 839 O O . TYR A 1 102 ? 3.455 -11.889 -8.622 1.00 82.00 102 TYR A O 1
ATOM 847 N N . VAL A 1 103 ? 5.008 -13.358 -7.899 1.00 83.25 103 VAL A N 1
ATOM 848 C CA . VAL A 1 103 ? 4.049 -14.351 -7.409 1.00 83.25 103 VAL A CA 1
ATOM 849 C C . VAL A 1 103 ? 3.850 -14.161 -5.909 1.00 83.25 103 VAL A C 1
ATOM 851 O O . VAL A 1 103 ? 4.830 -14.157 -5.162 1.00 83.25 103 VAL A O 1
ATOM 854 N N . ALA A 1 104 ? 2.601 -14.067 -5.464 1.00 80.31 104 ALA A N 1
ATOM 855 C CA . ALA A 1 104 ? 2.235 -14.174 -4.062 1.00 80.31 104 ALA A CA 1
ATOM 856 C C . ALA A 1 104 ? 1.171 -15.247 -3.852 1.00 80.31 104 ALA A C 1
ATOM 858 O O . ALA A 1 104 ? 0.228 -15.397 -4.631 1.00 80.31 104 ALA A O 1
ATOM 859 N N . PHE A 1 105 ? 1.337 -15.965 -2.747 1.00 81.12 105 PHE A N 1
ATOM 860 C CA . PHE A 1 105 ? 0.430 -17.000 -2.280 1.00 81.12 105 PHE A CA 1
ATOM 861 C C . PHE A 1 105 ? -0.183 -16.503 -0.973 1.00 81.12 105 PHE A C 1
ATOM 863 O O . PHE A 1 105 ? 0.386 -16.698 0.098 1.00 81.12 105 PHE A O 1
ATOM 870 N N . THR A 1 106 ? -1.290 -15.774 -1.082 1.00 85.75 106 THR A N 1
ATOM 871 C CA . THR A 1 106 ? -2.024 -15.233 0.064 1.00 85.75 106 THR A CA 1
ATOM 872 C C . THR A 1 106 ? -3.520 -15.396 -0.158 1.00 85.75 106 THR A C 1
ATOM 874 O O . THR A 1 106 ? -4.031 -15.096 -1.238 1.00 85.75 106 THR A O 1
ATOM 877 N N . ASP A 1 107 ? -4.228 -15.829 0.884 1.00 89.31 107 ASP A N 1
ATOM 878 C CA . ASP A 1 107 ? -5.691 -15.967 0.878 1.00 89.31 107 ASP A CA 1
ATOM 879 C C . ASP A 1 107 ? -6.403 -14.603 0.917 1.00 89.31 107 ASP A C 1
ATOM 881 O O . ASP A 1 107 ? -7.625 -14.511 0.781 1.00 89.31 107 ASP A O 1
ATOM 885 N N . ARG A 1 108 ? -5.638 -13.516 1.092 1.00 91.06 108 ARG A N 1
ATOM 886 C CA . ARG A 1 108 ? -6.137 -12.141 1.001 1.00 91.06 108 ARG A CA 1
ATOM 887 C C . ARG A 1 108 ? -6.374 -11.675 -0.424 1.00 91.06 108 ARG A C 1
ATOM 889 O O . ARG A 1 108 ? -6.975 -10.622 -0.598 1.00 91.06 108 ARG A O 1
ATOM 896 N N . LEU A 1 109 ? -5.922 -12.406 -1.438 1.00 91.50 109 LEU A N 1
ATOM 897 C CA . LEU A 1 109 ? -6.256 -12.082 -2.819 1.00 91.50 109 LEU A CA 1
ATOM 898 C C . LEU A 1 109 ? -7.618 -12.680 -3.165 1.00 91.50 109 LEU A C 1
ATOM 900 O O . LEU A 1 109 ? -7.791 -13.896 -3.171 1.00 91.50 109 LEU A O 1
ATOM 904 N N . LYS A 1 110 ? -8.577 -11.815 -3.499 1.00 91.19 110 LYS A N 1
ATOM 905 C CA . LYS A 1 110 ? -9.871 -12.210 -4.070 1.00 91.19 110 LYS A CA 1
ATOM 906 C C . LYS A 1 110 ? -10.014 -11.550 -5.429 1.00 91.19 110 LYS A C 1
ATOM 908 O O . LYS A 1 110 ? -9.881 -10.334 -5.526 1.00 91.19 110 LYS A O 1
ATOM 913 N N . ASP A 1 111 ? -10.204 -12.357 -6.470 1.00 88.38 111 ASP A N 1
ATOM 914 C CA . ASP A 1 111 ? -10.342 -11.897 -7.859 1.00 88.38 111 ASP A CA 1
ATOM 915 C C . ASP A 1 111 ? -9.217 -10.939 -8.312 1.00 88.38 111 ASP A C 1
ATOM 917 O O . ASP A 1 111 ? -9.440 -9.980 -9.045 1.00 88.38 111 ASP A O 1
ATOM 921 N N . GLY A 1 112 ? -7.985 -11.186 -7.846 1.00 86.38 112 GLY A N 1
ATOM 922 C CA . GLY A 1 112 ? -6.803 -10.369 -8.160 1.00 86.38 112 GLY A CA 1
ATOM 923 C C . GLY A 1 112 ? -6.637 -9.100 -7.315 1.00 86.38 112 GLY A C 1
ATOM 924 O O . GLY A 1 112 ? -5.631 -8.411 -7.464 1.00 86.38 112 GLY A O 1
ATOM 925 N N . VAL A 1 113 ? -7.571 -8.818 -6.401 1.00 90.81 113 VAL A N 1
ATOM 926 C CA . VAL A 1 113 ? -7.558 -7.638 -5.530 1.00 90.81 113 VAL A CA 1
ATOM 927 C C . VAL A 1 113 ? -7.126 -8.021 -4.117 1.00 90.81 113 VAL A C 1
ATOM 929 O O . VAL A 1 113 ? -7.724 -8.898 -3.483 1.00 90.81 113 VAL A O 1
ATOM 932 N N . TYR A 1 114 ? -6.110 -7.327 -3.602 1.00 93.38 114 TYR A N 1
ATOM 933 C CA . TYR A 1 114 ? -5.659 -7.479 -2.220 1.00 93.38 114 TYR A CA 1
ATOM 934 C C . TYR A 1 114 ? -6.680 -6.855 -1.266 1.00 93.38 114 TYR A C 1
ATOM 936 O O . TYR A 1 114 ? -6.960 -5.657 -1.338 1.00 93.38 114 TYR A O 1
ATOM 944 N N . GLN A 1 115 ? -7.273 -7.674 -0.402 1.00 94.75 115 GLN A N 1
ATOM 945 C CA . GLN A 1 115 ? -8.340 -7.233 0.494 1.00 94.75 115 GLN A CA 1
ATOM 946 C C . GLN A 1 115 ? -7.807 -6.390 1.667 1.00 94.75 115 GLN A C 1
ATOM 948 O O . GLN A 1 115 ? -6.684 -6.581 2.128 1.00 94.75 115 GLN A O 1
ATOM 953 N N . ILE A 1 116 ? -8.646 -5.477 2.162 1.00 95.38 116 ILE A N 1
ATOM 954 C CA . ILE A 1 116 ? -8.397 -4.628 3.336 1.00 95.38 116 ILE A CA 1
ATOM 955 C C . ILE A 1 116 ? -9.289 -5.057 4.504 1.00 95.38 116 ILE A C 1
ATOM 957 O O . ILE A 1 116 ? -10.405 -5.529 4.288 1.00 95.38 116 ILE A O 1
ATOM 961 N N . ASP A 1 117 ? -8.811 -4.869 5.737 1.00 95.94 117 ASP A N 1
ATOM 962 C CA . ASP A 1 117 ? -9.556 -5.229 6.951 1.00 95.94 117 ASP A CA 1
ATOM 963 C C . ASP A 1 117 ? -10.763 -4.320 7.168 1.00 95.94 117 ASP A C 1
ATOM 965 O O . ASP A 1 117 ? -11.853 -4.784 7.501 1.00 95.94 117 ASP A O 1
ATOM 969 N N . TYR A 1 118 ? -10.565 -3.017 6.955 1.00 96.06 118 TYR A N 1
ATOM 970 C CA . TYR A 1 118 ? -11.594 -2.004 7.146 1.00 96.06 118 TYR A CA 1
ATOM 971 C C . TYR A 1 118 ? -11.765 -1.173 5.869 1.00 96.06 118 TYR A C 1
ATOM 973 O O . TYR A 1 118 ? -11.081 -0.156 5.688 1.00 96.06 118 TYR A O 1
ATOM 981 N N . PRO A 1 119 ? -12.648 -1.609 4.954 1.00 95.88 119 PRO A N 1
ATOM 982 C CA . PRO A 1 119 ? -12.941 -0.863 3.745 1.00 95.88 119 PRO A CA 1
ATOM 983 C C . PRO A 1 119 ? -13.671 0.443 4.067 1.00 95.88 119 PRO A C 1
ATOM 985 O O . PRO A 1 119 ? -14.595 0.480 4.880 1.00 95.88 119 PRO A O 1
ATOM 988 N N . ILE A 1 120 ? -13.285 1.513 3.382 1.00 94.19 120 ILE A N 1
ATOM 989 C CA . ILE A 1 120 ? -13.930 2.821 3.498 1.00 94.19 120 ILE A CA 1
ATOM 990 C C . ILE A 1 120 ? -15.169 2.821 2.621 1.00 94.19 120 ILE A C 1
ATOM 992 O O . ILE A 1 120 ? -15.108 2.965 1.400 1.00 94.19 120 ILE A O 1
ATOM 996 N N . THR A 1 121 ? -16.307 2.595 3.263 1.00 94.69 121 THR A N 1
ATOM 997 C CA . THR A 1 121 ? -17.612 2.574 2.610 1.00 94.69 121 THR A CA 1
ATOM 998 C C . THR A 1 121 ? -18.219 3.971 2.558 1.00 94.69 121 THR A C 1
ATOM 1000 O O . THR A 1 121 ? -17.799 4.889 3.264 1.00 94.69 121 THR A O 1
ATOM 1003 N N . TYR A 1 122 ? -19.262 4.127 1.743 1.00 95.56 122 TYR A N 1
ATOM 1004 C CA . TYR A 1 122 ? -20.053 5.356 1.714 1.00 95.56 122 TYR A CA 1
ATOM 1005 C C . TYR A 1 122 ? -20.627 5.714 3.095 1.00 95.56 122 TYR A C 1
ATOM 1007 O O . TYR A 1 122 ? -20.602 6.879 3.482 1.00 95.56 122 TYR A O 1
ATOM 1015 N N . ASP A 1 123 ? -21.106 4.720 3.848 1.00 96.19 123 ASP A N 1
ATOM 1016 C CA . ASP A 1 123 ? -21.672 4.940 5.182 1.00 96.19 123 ASP A CA 1
ATOM 1017 C C . ASP A 1 123 ? -20.614 5.439 6.169 1.00 96.19 123 ASP A C 1
ATOM 1019 O O . ASP A 1 123 ? -20.864 6.403 6.888 1.00 96.19 123 ASP A O 1
ATOM 1023 N N . LEU A 1 124 ? -19.405 4.867 6.132 1.00 94.50 124 LEU A N 1
ATOM 1024 C CA . LEU A 1 124 ? -18.287 5.339 6.949 1.00 94.50 124 LEU A CA 1
ATOM 1025 C C . LEU A 1 124 ? -17.910 6.776 6.568 1.00 94.50 124 LEU A C 1
ATOM 1027 O O . LEU A 1 124 ? -17.784 7.631 7.438 1.00 94.50 124 LEU A O 1
ATOM 1031 N N . LEU A 1 125 ? -17.809 7.088 5.273 1.00 96.19 125 LEU A N 1
ATOM 1032 C CA . LEU A 1 125 ? -17.563 8.464 4.828 1.00 96.19 125 LEU A CA 1
ATOM 1033 C C . LEU A 1 125 ? -18.645 9.426 5.330 1.00 96.19 125 LEU A C 1
ATOM 1035 O O . LEU A 1 125 ? -18.330 10.525 5.780 1.00 96.19 125 LEU A O 1
ATOM 1039 N N . LYS A 1 126 ? -19.915 9.015 5.303 1.00 97.88 126 LYS A N 1
ATOM 1040 C CA . LYS A 1 126 ? -21.033 9.812 5.814 1.00 97.88 126 LYS A CA 1
ATOM 1041 C C . LYS A 1 126 ? -20.921 10.067 7.322 1.00 97.88 126 LYS A C 1
ATOM 1043 O O . LYS A 1 126 ? -21.200 11.187 7.746 1.00 97.88 126 LYS A O 1
ATOM 1048 N N . GLU A 1 127 ? -20.502 9.081 8.119 1.00 96.88 127 GLU A N 1
ATOM 1049 C CA . GLU A 1 127 ? -20.266 9.242 9.566 1.00 96.88 127 GLU A CA 1
ATOM 1050 C C . GLU A 1 127 ? -19.210 10.313 9.868 1.00 96.88 127 GLU A C 1
ATOM 1052 O O . GLU A 1 127 ? -19.380 11.107 10.793 1.00 96.88 127 GLU A O 1
ATOM 1057 N N . TYR A 1 128 ? -18.165 10.389 9.042 1.00 96.81 128 TYR A N 1
ATOM 1058 C CA . TYR A 1 128 ? -17.105 11.396 9.143 1.00 96.81 128 TYR A CA 1
ATOM 1059 C C . TYR A 1 128 ? -17.378 12.654 8.299 1.00 96.81 128 TYR A C 1
ATOM 1061 O O . TYR A 1 128 ? -16.464 13.429 8.024 1.00 96.81 128 TYR A O 1
ATOM 1069 N N . ASN A 1 129 ? -18.633 12.886 7.894 1.00 97.50 129 ASN A N 1
ATOM 1070 C CA . ASN A 1 129 ? -19.064 14.053 7.116 1.00 97.50 129 ASN A CA 1
ATOM 1071 C C . ASN A 1 129 ? -18.241 14.285 5.831 1.00 97.50 129 ASN A C 1
ATOM 1073 O O . ASN A 1 129 ? -17.974 15.422 5.441 1.00 97.50 129 ASN A O 1
ATOM 1077 N N . PHE A 1 130 ? -17.836 13.194 5.180 1.00 96.19 130 PHE A N 1
ATOM 1078 C CA . PHE A 1 130 ? -17.006 13.185 3.978 1.00 96.19 130 PHE A CA 1
ATOM 1079 C C . PHE A 1 130 ? -15.685 13.960 4.137 1.00 96.19 130 PHE A C 1
ATOM 1081 O O . PHE A 1 130 ? -15.188 14.540 3.170 1.00 96.19 130 PHE A O 1
ATOM 1088 N N . ASP A 1 131 ? -15.101 13.976 5.342 1.00 97.00 131 ASP A N 1
ATOM 1089 C CA . ASP A 1 131 ? -13.776 14.559 5.556 1.00 97.00 131 ASP A CA 1
ATOM 1090 C C . ASP A 1 131 ? -12.741 13.842 4.663 1.00 97.00 131 ASP A C 1
ATOM 1092 O O . ASP A 1 131 ? -12.718 12.606 4.629 1.00 97.00 131 ASP A O 1
ATOM 1096 N N . PRO A 1 132 ? -11.860 14.564 3.945 1.00 93.81 132 PRO A N 1
ATOM 1097 C CA . PRO A 1 132 ? -10.829 13.947 3.105 1.00 93.81 132 PRO A CA 1
ATOM 1098 C C . PRO A 1 132 ? -9.807 13.102 3.886 1.00 93.81 132 PRO A C 1
ATOM 1100 O O . PRO A 1 132 ? -9.001 12.415 3.269 1.00 93.81 132 PRO A O 1
ATOM 1103 N N . ASN A 1 133 ? -9.826 13.157 5.219 1.00 95.50 133 ASN A N 1
ATOM 1104 C CA . ASN A 1 133 ? -9.014 12.352 6.126 1.00 95.50 133 ASN A CA 1
ATOM 1105 C C . ASN A 1 133 ? -9.853 11.308 6.879 1.00 95.50 133 ASN A C 1
ATOM 1107 O O . ASN A 1 133 ? -9.436 10.846 7.944 1.00 95.50 133 ASN A O 1
ATOM 1111 N N . SER A 1 134 ? -11.032 10.937 6.371 1.00 95.62 134 SER A N 1
ATOM 1112 C CA . SER A 1 134 ? -11.920 9.961 7.019 1.00 95.62 134 SER A CA 1
ATOM 1113 C C . SER A 1 134 ? -11.200 8.654 7.373 1.00 95.62 134 SER A C 1
ATOM 1115 O O . SER A 1 134 ? -11.420 8.120 8.457 1.00 95.62 134 SER A O 1
ATOM 1117 N N . GLU A 1 135 ? -10.276 8.165 6.532 1.00 94.62 135 GLU A N 1
ATOM 1118 C CA . GLU A 1 135 ? -9.487 6.961 6.838 1.00 94.62 135 GLU A CA 1
ATOM 1119 C C . GLU A 1 135 ? -8.607 7.128 8.077 1.00 94.62 135 GLU A C 1
ATOM 1121 O O . GLU A 1 135 ? -8.492 6.218 8.900 1.00 94.62 135 GLU A O 1
ATOM 1126 N N . LEU A 1 136 ? -7.999 8.306 8.223 1.00 96.00 136 LEU A N 1
ATOM 1127 C CA . LEU A 1 136 ? -7.158 8.644 9.364 1.00 96.00 136 LEU A CA 1
ATOM 1128 C C . LEU A 1 136 ? -7.996 8.826 10.632 1.00 96.00 136 LEU A C 1
ATOM 1130 O O . LEU A 1 136 ? -7.623 8.319 11.687 1.00 96.00 136 LEU A O 1
ATOM 1134 N N . LEU A 1 137 ? -9.127 9.529 10.542 1.00 96.19 137 LEU A N 1
ATOM 1135 C CA . LEU A 1 137 ? -10.028 9.732 11.678 1.00 96.19 137 LEU A CA 1
ATOM 1136 C C . LEU A 1 137 ? -10.561 8.392 12.196 1.00 96.19 137 LEU A C 1
ATOM 1138 O O . LEU A 1 137 ? -10.483 8.114 13.395 1.00 96.19 137 LEU A O 1
ATOM 1142 N N . PHE A 1 138 ? -10.985 7.523 11.281 1.00 95.69 138 PHE A N 1
ATOM 1143 C CA . PHE A 1 138 ? -11.407 6.170 11.607 1.00 95.69 138 PHE A CA 1
ATOM 1144 C C . PHE A 1 138 ? -10.281 5.349 12.251 1.00 95.69 138 PHE A C 1
ATOM 1146 O O . PHE A 1 138 ? -10.490 4.722 13.292 1.00 95.69 138 PHE A O 1
ATOM 1153 N N . ALA A 1 139 ? -9.058 5.413 11.714 1.00 94.44 139 ALA A N 1
ATOM 1154 C CA . ALA A 1 139 ? -7.891 4.761 12.311 1.00 94.44 139 ALA A CA 1
ATOM 1155 C C . ALA A 1 139 ? -7.609 5.234 13.748 1.00 94.44 139 ALA A C 1
ATOM 1157 O O . ALA A 1 139 ? -7.299 4.426 14.627 1.00 94.44 139 ALA A O 1
ATOM 1158 N N . LEU A 1 140 ? -7.734 6.537 14.013 1.00 94.38 140 LEU A N 1
ATOM 1159 C CA . LEU A 1 140 ? -7.544 7.101 15.349 1.00 94.38 140 LEU A CA 1
ATOM 1160 C C . LEU A 1 140 ? -8.612 6.612 16.331 1.00 94.38 140 LEU A C 1
ATOM 1162 O O . LEU A 1 140 ? -8.293 6.312 17.483 1.00 94.38 140 LEU A O 1
ATOM 1166 N N . ASP A 1 141 ? -9.865 6.500 15.900 1.00 93.69 141 ASP A N 1
ATOM 1167 C CA . ASP A 1 141 ? -10.944 5.989 16.748 1.00 93.69 141 ASP A CA 1
ATOM 1168 C C . ASP A 1 141 ? -10.793 4.496 17.039 1.00 93.69 141 ASP A C 1
ATOM 1170 O O . ASP A 1 141 ? -10.996 4.051 18.173 1.00 93.69 141 ASP A O 1
ATOM 1174 N N . LEU A 1 142 ? -10.349 3.734 16.045 1.00 90.00 142 LEU A N 1
ATOM 1175 C CA . LEU A 1 142 ? -9.960 2.339 16.191 1.00 90.00 142 LEU A CA 1
ATOM 1176 C C . LEU A 1 142 ? -8.842 2.156 17.235 1.00 90.00 142 LEU A C 1
ATOM 1178 O O . LEU A 1 142 ? -8.951 1.309 18.124 1.00 90.00 142 LEU A O 1
ATOM 1182 N N . LEU A 1 143 ? -7.803 2.998 17.210 1.00 88.88 143 LEU A N 1
ATOM 1183 C CA . LEU A 1 143 ? -6.724 2.955 18.206 1.00 88.88 143 LEU A CA 1
ATOM 1184 C C . LEU A 1 143 ? -7.216 3.236 19.635 1.00 88.88 143 LEU A C 1
ATOM 1186 O O . LEU A 1 143 ? -6.739 2.601 20.581 1.00 88.88 143 LEU A O 1
ATOM 1190 N N . LYS A 1 144 ? -8.188 4.143 19.805 1.00 87.31 144 LYS A N 1
ATOM 1191 C CA . LYS A 1 144 ? -8.777 4.470 21.118 1.00 87.31 144 LYS A CA 1
ATOM 1192 C C . LYS A 1 144 ? -9.608 3.322 21.695 1.00 87.31 144 LYS A C 1
ATOM 1194 O O . LYS A 1 144 ? -9.639 3.155 22.913 1.00 87.31 144 LYS A O 1
ATOM 1199 N N . LYS A 1 145 ? -10.263 2.516 20.850 1.00 76.81 145 LYS A N 1
ATOM 1200 C CA . LYS A 1 145 ? -11.212 1.467 21.270 1.00 76.81 145 LYS A CA 1
ATOM 1201 C C . LYS A 1 145 ? -10.576 0.200 21.868 1.00 76.81 145 LYS A C 1
ATOM 1203 O O . LYS A 1 145 ? -11.322 -0.699 22.223 1.00 76.81 145 LYS A O 1
ATOM 1208 N N . LYS A 1 146 ? -9.245 0.135 22.049 1.00 55.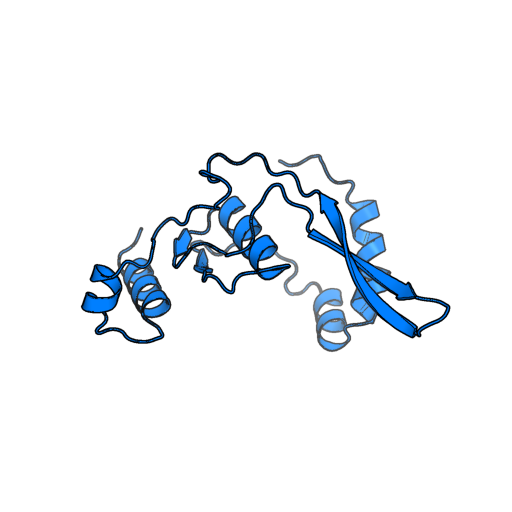22 146 LYS A N 1
ATOM 1209 C CA . LYS A 1 146 ? -8.501 -1.062 22.510 1.00 55.22 146 LYS A CA 1
ATOM 1210 C C . LYS A 1 146 ? -8.979 -2.345 21.803 1.00 55.22 146 LYS A C 1
ATOM 1212 O O . LYS A 1 146 ? -9.715 -3.131 22.381 1.00 55.22 146 LYS A O 1
ATOM 1217 N N . PHE A 1 147 ? -8.502 -2.563 20.576 1.00 52.19 147 PHE A N 1
ATOM 1218 C CA . PHE A 1 147 ? -8.444 -3.915 19.998 1.00 52.19 147 PHE A CA 1
ATOM 1219 C C . PHE A 1 147 ? -7.756 -4.907 20.931 1.00 52.19 147 PHE A C 1
ATOM 1221 O O . PHE A 1 147 ? -6.700 -4.494 21.488 1.00 52.19 147 PHE A O 1
#

pLDDT: mean 84.88, std 15.4, range [30.67, 98.06]